Protein AF-A0A959Z8T7-F1 (afdb_monomer)

pLDDT: mean 82.09, std 16.53, range [42.41, 97.75]

Structure (mmCIF, N/CA/C/O backbone):
data_AF-A0A959Z8T7-F1
#
_entry.id   AF-A0A959Z8T7-F1
#
loop_
_atom_site.group_PDB
_atom_site.id
_atom_site.type_symbol
_atom_site.label_atom_id
_atom_site.label_alt_id
_atom_site.label_comp_id
_atom_site.label_asym_id
_atom_site.label_entity_id
_atom_site.label_seq_id
_atom_site.pdbx_PDB_ins_code
_atom_site.Cartn_x
_atom_site.Cartn_y
_atom_site.Cartn_z
_atom_site.occupancy
_atom_site.B_iso_or_equiv
_atom_site.auth_seq_id
_atom_site.auth_comp_id
_atom_site.auth_asym_id
_atom_site.auth_atom_id
_atom_site.pdbx_PDB_model_num
ATOM 1 N N . MET A 1 1 ? 36.326 -12.169 -10.465 1.00 54.19 1 MET A N 1
ATOM 2 C CA . MET A 1 1 ? 35.078 -12.382 -9.700 1.00 54.19 1 MET A CA 1
ATOM 3 C C . MET A 1 1 ? 33.984 -12.757 -10.684 1.00 54.19 1 MET A C 1
ATOM 5 O O . MET A 1 1 ? 33.810 -12.028 -11.651 1.00 54.19 1 MET A O 1
ATOM 9 N N . SER A 1 2 ? 33.310 -13.893 -10.492 1.00 56.50 2 SER A N 1
ATOM 10 C CA . SER A 1 2 ? 32.165 -14.286 -11.328 1.00 56.50 2 SER A CA 1
ATOM 11 C C . SER A 1 2 ? 31.023 -13.287 -11.096 1.00 56.50 2 SER A C 1
ATOM 13 O O . SER A 1 2 ? 30.539 -13.164 -9.969 1.00 56.50 2 SER A O 1
ATOM 15 N N . ARG A 1 3 ? 30.651 -12.504 -12.119 1.00 62.94 3 ARG A N 1
ATOM 16 C CA . ARG A 1 3 ? 29.470 -11.632 -12.062 1.00 62.94 3 ARG A CA 1
ATOM 17 C C . ARG A 1 3 ? 28.246 -12.533 -12.185 1.00 62.94 3 ARG A C 1
ATOM 19 O 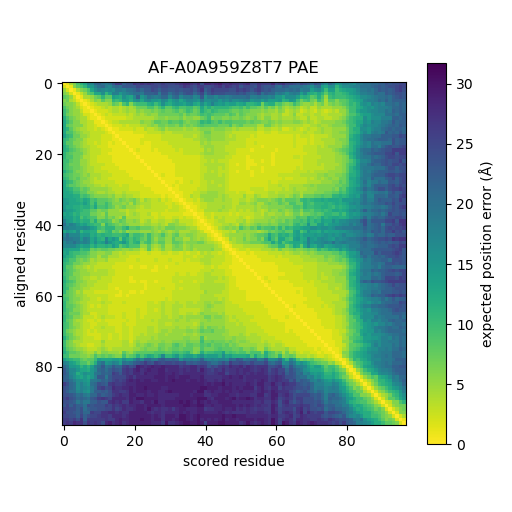O . ARG A 1 3 ? 28.040 -13.142 -13.227 1.00 62.94 3 ARG A O 1
ATOM 26 N N . LYS A 1 4 ? 27.474 -12.663 -11.104 1.00 67.00 4 LYS A N 1
ATOM 27 C CA . LYS A 1 4 ? 26.176 -13.343 -11.163 1.00 67.00 4 LYS A CA 1
ATOM 28 C C . LYS A 1 4 ? 25.263 -12.527 -12.068 1.00 67.00 4 LYS A C 1
ATOM 30 O O . LYS A 1 4 ? 25.143 -11.324 -11.847 1.00 67.00 4 LYS A O 1
ATOM 35 N N . GLN A 1 5 ? 24.634 -13.183 -13.038 1.00 68.12 5 GLN A N 1
ATOM 36 C CA . GLN A 1 5 ? 23.649 -12.527 -13.886 1.00 68.12 5 GLN A CA 1
ATOM 37 C C . GLN A 1 5 ? 22.479 -12.022 -13.029 1.00 68.12 5 GLN A C 1
ATOM 39 O O . GLN A 1 5 ? 22.056 -12.725 -12.092 1.00 68.12 5 GLN A O 1
ATOM 44 N N . PRO A 1 6 ? 21.975 -10.803 -13.288 1.00 73.12 6 PRO A N 1
ATOM 45 C CA . PRO A 1 6 ? 20.814 -10.291 -12.584 1.00 73.12 6 PRO A CA 1
ATOM 46 C C . PRO A 1 6 ? 19.622 -11.212 -12.867 1.00 73.12 6 PRO A C 1
ATOM 48 O O . PRO A 1 6 ? 19.419 -11.683 -13.982 1.00 73.12 6 PRO A O 1
ATOM 51 N N . LYS A 1 7 ? 18.835 -11.528 -11.834 1.00 82.94 7 LYS A N 1
ATOM 52 C CA . LYS A 1 7 ? 17.591 -12.295 -11.998 1.00 82.94 7 LYS A CA 1
ATOM 53 C C . LYS A 1 7 ? 16.450 -11.330 -12.275 1.00 82.94 7 LYS A C 1
ATOM 55 O O . LYS A 1 7 ? 16.396 -10.273 -11.649 1.00 82.94 7 LYS A O 1
ATOM 60 N N . ARG A 1 8 ? 15.496 -11.742 -13.118 1.00 84.69 8 ARG A N 1
ATOM 61 C CA . ARG A 1 8 ? 14.309 -10.933 -13.419 1.00 84.69 8 ARG A CA 1
ATOM 62 C C . ARG A 1 8 ? 13.613 -10.504 -12.121 1.00 84.69 8 ARG A C 1
ATOM 64 O O . ARG A 1 8 ? 13.293 -11.369 -11.292 1.00 84.69 8 ARG A O 1
ATOM 71 N N . PRO A 1 9 ? 13.366 -9.199 -11.923 1.00 86.88 9 PRO A N 1
ATOM 72 C CA . PRO A 1 9 ? 12.653 -8.733 -10.748 1.00 86.88 9 PRO A CA 1
ATOM 73 C C . PRO A 1 9 ? 11.221 -9.272 -10.785 1.00 86.88 9 PRO A C 1
ATOM 75 O O . PRO A 1 9 ? 10.539 -9.210 -11.805 1.00 86.88 9 PRO A O 1
ATOM 78 N N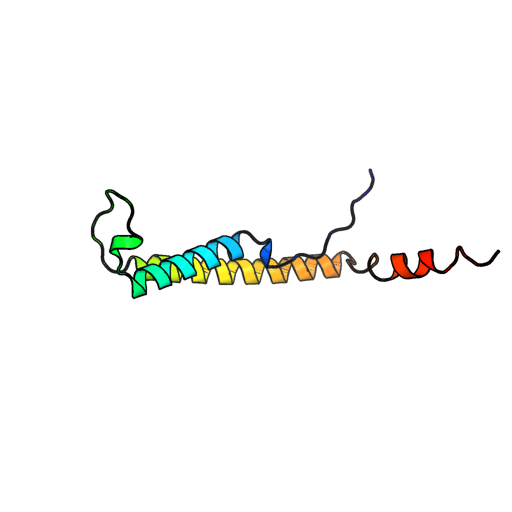 . VAL A 1 10 ? 10.756 -9.808 -9.658 1.00 89.75 10 VAL A N 1
ATOM 79 C CA . VAL A 1 10 ? 9.387 -10.311 -9.485 1.00 89.75 10 VAL A CA 1
ATOM 80 C C . VAL A 1 10 ? 8.670 -9.466 -8.442 1.00 89.75 10 VAL A C 1
ATOM 82 O O . VAL A 1 10 ? 9.186 -9.236 -7.348 1.00 89.75 10 VAL A O 1
ATOM 85 N N . TRP A 1 11 ? 7.472 -9.001 -8.783 1.00 83.69 11 TRP A N 1
ATOM 86 C CA . TRP A 1 11 ? 6.702 -8.062 -7.968 1.00 83.69 11 TRP A CA 1
ATOM 87 C C . TRP A 1 11 ? 6.392 -8.583 -6.555 1.00 83.69 11 TRP A C 1
ATOM 89 O O . TRP A 1 11 ? 6.495 -7.826 -5.595 1.00 83.69 11 TRP A O 1
ATOM 99 N N . TRP A 1 12 ? 6.124 -9.884 -6.388 1.00 85.69 12 TRP A N 1
ATOM 100 C CA . TRP A 1 12 ? 5.818 -10.477 -5.078 1.00 85.69 12 TRP A CA 1
ATOM 101 C C . TRP A 1 12 ? 7.001 -10.483 -4.092 1.00 85.69 12 TRP A C 1
ATOM 103 O O . TRP A 1 12 ? 6.801 -10.731 -2.908 1.00 85.69 12 TRP A O 1
ATOM 113 N N . LYS A 1 13 ? 8.243 -10.253 -4.555 1.00 88.31 13 LYS A N 1
ATOM 114 C CA . LYS A 1 13 ? 9.425 -10.118 -3.678 1.00 88.31 13 LYS A CA 1
ATOM 115 C C . LYS A 1 13 ? 9.667 -8.676 -3.239 1.00 88.31 13 LYS A C 1
ATOM 117 O O . LYS A 1 13 ? 10.575 -8.429 -2.452 1.00 88.31 13 LYS A O 1
ATOM 122 N N . ASN A 1 14 ? 8.896 -7.725 -3.754 1.00 90.75 14 ASN A N 1
ATOM 123 C CA . ASN A 1 14 ? 9.013 -6.337 -3.358 1.00 90.75 14 ASN A CA 1
ATOM 124 C C . ASN A 1 14 ? 8.354 -6.142 -1.984 1.00 90.75 14 ASN A C 1
ATOM 126 O O . ASN A 1 14 ? 7.148 -6.323 -1.811 1.00 90.75 14 ASN A O 1
ATOM 130 N N . THR A 1 15 ? 9.161 -5.735 -1.011 1.00 91.81 15 THR A N 1
ATOM 131 C CA . THR A 1 15 ? 8.746 -5.488 0.370 1.00 91.81 15 THR A CA 1
ATOM 132 C C . THR A 1 15 ? 7.611 -4.462 0.479 1.00 91.81 15 THR A C 1
ATOM 134 O O . THR A 1 15 ? 6.715 -4.635 1.304 1.00 91.81 15 THR A O 1
ATOM 137 N N . PHE A 1 16 ? 7.582 -3.443 -0.390 1.00 92.44 16 PHE A N 1
ATOM 138 C CA . PHE A 1 16 ? 6.487 -2.469 -0.441 1.00 92.44 16 PHE A CA 1
ATOM 139 C C . PHE A 1 16 ? 5.161 -3.121 -0.847 1.00 92.44 16 PHE A C 1
ATOM 141 O O . PHE A 1 16 ? 4.128 -2.822 -0.254 1.00 92.44 16 PHE A O 1
ATOM 148 N N . PHE A 1 17 ? 5.183 -4.058 -1.802 1.00 93.31 17 PHE A N 1
ATOM 149 C CA . PHE A 1 17 ? 3.988 -4.812 -2.189 1.00 93.31 17 PHE A CA 1
ATOM 150 C C . PHE A 1 17 ? 3.500 -5.726 -1.066 1.00 93.31 17 PHE A C 1
ATOM 152 O O . PHE A 1 17 ? 2.301 -5.780 -0.808 1.00 93.31 17 PHE A O 1
ATOM 159 N N . LEU A 1 18 ? 4.417 -6.406 -0.374 1.00 93.00 18 LEU A N 1
ATOM 160 C CA . LEU A 1 18 ? 4.082 -7.301 0.736 1.00 93.00 18 LEU A CA 1
ATOM 161 C C . LEU A 1 18 ? 3.434 -6.543 1.900 1.00 93.00 18 LEU A C 1
ATO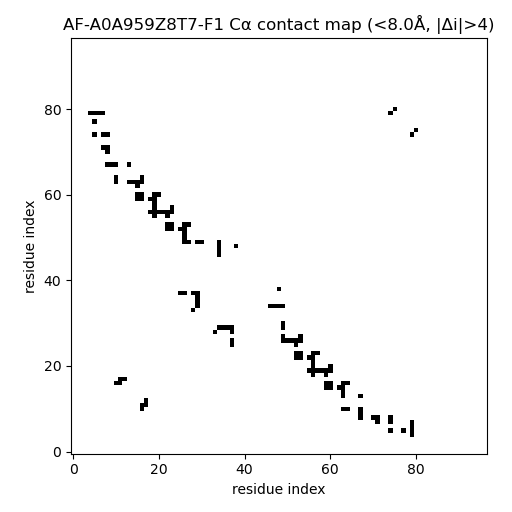M 163 O O . LEU A 1 18 ? 2.345 -6.910 2.343 1.00 93.00 18 LEU A O 1
ATOM 167 N N . PHE A 1 19 ? 4.061 -5.460 2.365 1.00 95.12 19 PHE A N 1
ATOM 168 C CA . PHE A 1 19 ? 3.496 -4.649 3.444 1.00 95.12 19 PHE A CA 1
ATOM 169 C C . PHE A 1 19 ? 2.231 -3.912 3.008 1.00 95.12 19 PHE A C 1
ATOM 171 O O . PHE A 1 19 ? 1.267 -3.869 3.766 1.00 95.12 19 PHE A O 1
ATOM 178 N N . GLY A 1 20 ? 2.191 -3.396 1.777 1.00 95.62 20 GLY A N 1
ATOM 179 C CA . GLY A 1 20 ? 0.994 -2.770 1.223 1.00 95.62 20 GLY A CA 1
ATOM 180 C C . GLY A 1 20 ? -0.197 -3.727 1.193 1.00 95.62 20 GLY A C 1
ATOM 181 O O . GLY A 1 20 ? -1.270 -3.390 1.688 1.00 95.62 20 GLY A O 1
ATOM 182 N N . ALA A 1 21 ? 0.001 -4.951 0.698 1.00 94.75 21 ALA A N 1
ATOM 183 C CA . ALA A 1 21 ? -1.033 -5.980 0.677 1.00 94.75 21 ALA A CA 1
ATOM 184 C C . ALA A 1 21 ? -1.490 -6.368 2.092 1.00 94.75 21 ALA A C 1
ATOM 186 O O . ALA A 1 21 ? -2.691 -6.452 2.340 1.00 94.75 21 ALA A O 1
ATOM 187 N N . ALA A 1 22 ? -0.557 -6.543 3.035 1.00 96.19 22 ALA A N 1
ATOM 188 C CA . ALA A 1 22 ? -0.891 -6.845 4.426 1.00 96.19 22 ALA A CA 1
ATOM 189 C C . ALA A 1 22 ? -1.747 -5.739 5.068 1.00 96.19 22 ALA A C 1
ATOM 191 O O . ALA A 1 22 ? -2.770 -6.034 5.682 1.00 96.19 22 ALA A O 1
ATOM 192 N N . LEU A 1 23 ? -1.382 -4.468 4.872 1.00 96.38 23 LEU A N 1
ATOM 193 C CA . LEU A 1 23 ? -2.146 -3.325 5.381 1.00 96.38 23 LEU A CA 1
ATOM 194 C C . LEU A 1 23 ? -3.552 -3.255 4.780 1.00 96.38 23 LEU A C 1
ATOM 196 O O . LEU A 1 23 ? -4.509 -2.992 5.505 1.00 96.38 23 LEU A O 1
ATOM 200 N N . VAL A 1 24 ? -3.698 -3.537 3.483 1.00 96.56 24 VAL A N 1
ATOM 201 C CA . VAL A 1 24 ? -5.010 -3.589 2.824 1.00 96.56 24 VAL A CA 1
ATOM 202 C C . VAL A 1 24 ? -5.873 -4.711 3.404 1.00 96.56 24 VAL A C 1
ATOM 204 O O . VAL A 1 24 ? -7.036 -4.476 3.728 1.00 96.56 24 VAL A O 1
ATOM 207 N N . VAL A 1 25 ? -5.309 -5.906 3.601 1.00 96.44 25 VAL A N 1
ATOM 208 C CA . VAL A 1 25 ? -6.021 -7.040 4.214 1.00 96.44 25 VAL A CA 1
ATOM 209 C C . VAL A 1 25 ? -6.466 -6.707 5.639 1.00 96.44 25 VAL A C 1
ATOM 211 O O . VAL A 1 25 ? -7.629 -6.923 5.975 1.00 96.44 25 VAL A O 1
ATOM 214 N N . ILE A 1 26 ? -5.585 -6.129 6.461 1.00 95.56 26 ILE A N 1
ATOM 215 C CA . ILE A 1 26 ? -5.914 -5.699 7.829 1.00 95.56 26 ILE A CA 1
ATOM 216 C C . ILE A 1 26 ? -6.985 -4.603 7.808 1.00 95.56 26 ILE A C 1
ATOM 218 O O . ILE A 1 26 ? -7.939 -4.661 8.581 1.00 95.56 26 ILE A O 1
ATOM 222 N N . GLY A 1 27 ? -6.877 -3.633 6.898 1.00 95.00 27 GLY A N 1
ATOM 223 C CA . GLY A 1 27 ? -7.864 -2.570 6.729 1.00 95.00 27 GLY A CA 1
ATOM 224 C C . GLY A 1 27 ? -9.252 -3.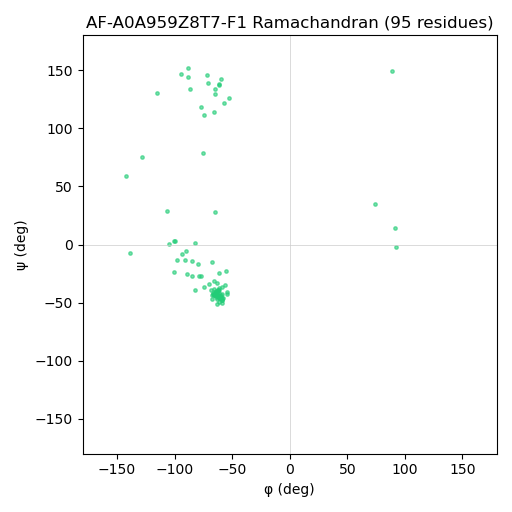125 6.411 1.00 95.00 27 GLY A C 1
ATOM 225 O O . GLY A 1 27 ? -10.214 -2.808 7.109 1.00 95.00 27 GLY A O 1
ATOM 226 N N . PHE A 1 28 ? -9.366 -4.020 5.426 1.00 96.50 28 PHE A N 1
ATOM 227 C CA . PHE A 1 28 ? -10.638 -4.679 5.121 1.00 96.50 28 PHE A CA 1
ATOM 22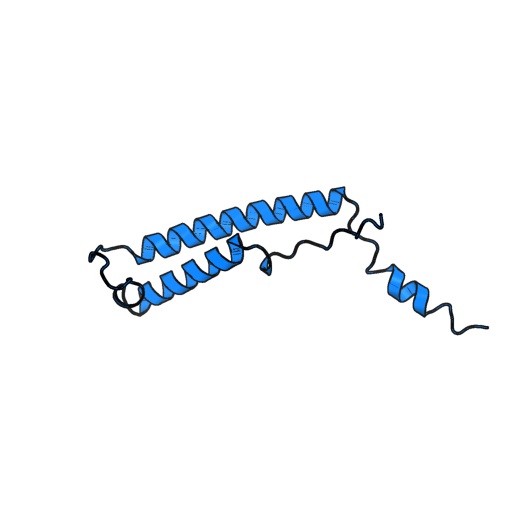8 C C . PHE A 1 28 ? -11.139 -5.535 6.285 1.00 96.50 28 PHE A C 1
ATOM 230 O O . PHE A 1 28 ? -12.319 -5.472 6.624 1.00 96.50 28 PHE A O 1
ATOM 237 N N . TRP A 1 29 ? -10.261 -6.276 6.962 1.00 95.56 29 TRP A N 1
ATOM 238 C CA . TRP A 1 29 ? -10.636 -7.039 8.152 1.00 95.56 29 TRP A CA 1
ATOM 239 C C . TRP A 1 29 ? -11.228 -6.140 9.246 1.00 95.56 29 TRP A C 1
ATOM 241 O O . TRP A 1 29 ? -12.272 -6.462 9.818 1.00 95.56 29 TRP A O 1
ATOM 251 N N . GLY A 1 30 ? -10.593 -4.998 9.521 1.00 92.69 30 GLY A N 1
ATOM 252 C CA . GLY A 1 30 ? -11.076 -3.993 10.466 1.00 92.69 30 GLY A CA 1
ATOM 253 C C . GLY A 1 30 ? -12.376 -3.324 10.021 1.00 92.69 30 GLY A C 1
ATOM 254 O O . GLY A 1 30 ? -13.207 -3.002 10.869 1.00 92.69 30 GLY A O 1
ATOM 255 N N . LEU A 1 31 ? -12.597 -3.173 8.711 1.00 93.69 31 LEU A N 1
ATOM 256 C CA . LEU A 1 31 ? -13.851 -2.659 8.157 1.00 93.69 31 LEU A CA 1
ATOM 257 C C . LEU A 1 31 ? -15.024 -3.612 8.438 1.00 93.69 31 LEU A C 1
ATOM 259 O O . LEU A 1 31 ? -16.088 -3.155 8.849 1.00 93.69 31 LEU A O 1
ATOM 263 N N . PHE A 1 32 ? -14.829 -4.925 8.264 1.00 94.50 32 PHE A N 1
ATOM 264 C CA . PHE A 1 32 ? -15.886 -5.927 8.465 1.00 94.50 32 PHE A CA 1
ATOM 265 C C . PHE A 1 32 ? -16.075 -6.342 9.932 1.00 94.50 32 PHE A C 1
ATOM 267 O O . PHE A 1 32 ? -17.203 -6.520 10.383 1.00 94.50 32 PHE A O 1
ATOM 274 N N . SER A 1 33 ? -14.988 -6.486 10.693 1.00 92.88 33 SER A N 1
ATOM 275 C CA . SER A 1 33 ? -15.019 -6.975 12.086 1.00 92.88 33 SER A CA 1
ATOM 276 C C . SER A 1 33 ? -15.085 -5.848 13.128 1.00 92.88 33 SER A C 1
ATOM 278 O O . SER A 1 33 ? -15.274 -6.091 14.326 1.00 92.88 33 SER A O 1
ATOM 280 N N . GLY A 1 34 ? -14.931 -4.604 12.672 1.00 88.75 34 GLY A N 1
ATOM 281 C CA . GLY A 1 34 ? -14.852 -3.401 13.487 1.00 88.75 34 GLY A CA 1
ATOM 282 C C . GLY A 1 34 ? -13.425 -3.054 13.921 1.00 88.75 34 GLY A C 1
ATOM 283 O O . GLY A 1 34 ? -12.591 -3.918 14.195 1.00 88.75 34 GLY A O 1
ATOM 284 N N . GLU A 1 35 ? -13.177 -1.752 14.084 1.00 87.00 35 GLU A N 1
ATOM 285 C CA . GLU A 1 35 ? -11.865 -1.172 14.424 1.00 87.00 35 GLU A CA 1
ATOM 286 C C . GLU A 1 35 ? -11.222 -1.739 15.696 1.00 87.00 35 GLU A C 1
ATOM 288 O O . GLU A 1 35 ? -10.008 -1.694 15.852 1.00 87.00 35 GLU A O 1
ATOM 293 N N . LYS A 1 36 ? -12.018 -2.301 16.612 1.00 87.69 36 LYS A N 1
ATOM 294 C CA . LYS A 1 36 ? -11.528 -2.909 17.858 1.00 87.69 36 LYS A CA 1
ATOM 295 C C . LYS A 1 36 ? -10.586 -4.100 17.638 1.00 87.69 36 LYS A C 1
ATOM 297 O O . LYS A 1 36 ? -9.829 -4.407 18.547 1.00 87.69 36 LYS A O 1
ATOM 302 N N . VAL A 1 37 ? -10.672 -4.776 16.489 1.00 89.0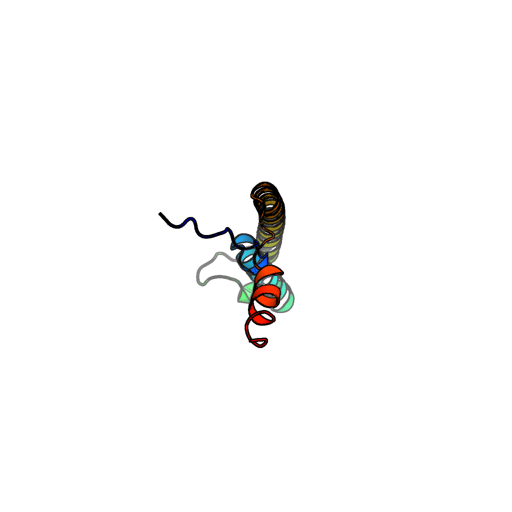6 37 VAL A N 1
ATOM 303 C CA . VAL A 1 37 ? -9.896 -5.997 16.199 1.00 89.06 37 VAL A CA 1
ATOM 304 C C . VAL A 1 37 ? -8.502 -5.677 15.662 1.00 89.06 37 VAL A C 1
ATOM 306 O O . VAL A 1 37 ? -7.578 -6.455 15.857 1.00 89.06 37 VAL A O 1
ATOM 309 N N . ILE A 1 38 ? -8.349 -4.522 15.016 1.00 89.38 38 ILE A N 1
ATOM 310 C CA . ILE A 1 38 ? -7.081 -4.051 14.436 1.00 89.38 38 ILE A CA 1
ATOM 311 C C . ILE A 1 38 ? -6.369 -3.025 15.328 1.00 89.38 38 ILE A C 1
ATOM 313 O O . ILE 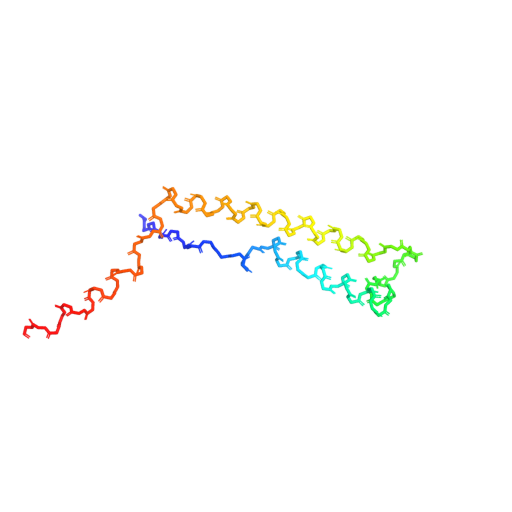A 1 38 ? -5.369 -2.439 14.928 1.00 89.38 38 ILE A O 1
ATOM 317 N N . ARG A 1 39 ? -6.937 -2.745 16.504 1.00 88.69 39 ARG A N 1
ATOM 318 C CA . ARG A 1 39 ? -6.415 -1.769 17.456 1.00 88.69 39 ARG A CA 1
ATOM 319 C C . ARG A 1 39 ? -5.392 -2.435 18.364 1.00 88.69 39 ARG A C 1
ATOM 321 O O . ARG A 1 39 ? -5.688 -3.471 18.959 1.00 88.69 39 ARG A O 1
ATOM 328 N N . ASP A 1 40 ? -4.257 -1.774 18.555 1.00 86.31 40 ASP A N 1
ATOM 329 C CA . ASP A 1 40 ? -3.232 -2.253 19.474 1.00 86.31 40 ASP A CA 1
ATOM 330 C C . ASP A 1 40 ? -3.658 -2.088 20.948 1.00 86.31 40 ASP A C 1
ATOM 332 O O . ASP A 1 40 ? -4.342 -1.115 21.307 1.00 86.31 40 ASP A O 1
ATOM 336 N N . PRO A 1 41 ? -3.258 -3.012 21.845 1.00 85.75 41 PRO A N 1
ATOM 337 C CA . PRO A 1 41 ? -3.524 -2.886 23.273 1.00 85.75 41 PRO A CA 1
ATOM 338 C C . PRO A 1 41 ? -2.953 -1.570 23.822 1.00 85.75 41 PRO A C 1
ATOM 340 O O . PRO A 1 41 ? -1.756 -1.318 23.735 1.00 85.75 41 PRO A O 1
ATOM 343 N N . GLY A 1 42 ? -3.812 -0.728 24.401 1.00 85.44 42 GLY A N 1
ATOM 344 C CA . GLY A 1 42 ? -3.414 0.570 24.964 1.00 85.44 42 GLY A CA 1
ATOM 345 C C . GLY A 1 42 ? -3.527 1.769 24.013 1.00 85.44 42 GLY A C 1
ATOM 346 O O . GLY A 1 42 ? -3.319 2.895 24.455 1.00 85.44 42 GLY A O 1
ATOM 347 N N . GLN A 1 43 ? -3.917 1.578 22.747 1.00 85.62 43 GLN A N 1
ATOM 348 C CA . GLN A 1 43 ? -4.168 2.692 21.827 1.00 85.62 43 GLN A CA 1
ATOM 349 C C . GLN A 1 43 ? -5.456 3.459 22.192 1.00 85.62 43 GLN A C 1
ATOM 351 O O . GLN A 1 43 ? -6.492 2.861 22.516 1.00 85.62 43 GLN A O 1
ATOM 356 N N . ILE A 1 44 ? -5.413 4.794 22.099 1.00 85.31 44 ILE A N 1
ATOM 357 C CA . ILE A 1 44 ? -6.583 5.667 22.290 1.00 85.31 44 ILE A CA 1
ATOM 358 C C . ILE A 1 44 ? -7.662 5.302 21.261 1.00 85.31 44 ILE A C 1
ATOM 360 O O . ILE A 1 44 ? -7.377 4.946 20.116 1.00 85.31 44 ILE A O 1
ATOM 364 N N . ARG A 1 45 ? -8.935 5.353 21.676 1.00 85.12 45 ARG A N 1
ATOM 365 C CA . ARG A 1 45 ? -10.073 5.032 20.806 1.00 85.12 45 ARG A CA 1
ATOM 366 C C . ARG A 1 45 ? -10.344 6.166 19.822 1.00 85.12 45 ARG A C 1
ATOM 368 O O . ARG A 1 45 ? -11.272 6.947 20.007 1.00 85.12 45 ARG A O 1
ATOM 375 N N . GLU A 1 46 ? -9.547 6.217 18.771 1.00 82.44 46 GLU A N 1
ATOM 376 C CA . GLU A 1 46 ? -9.786 7.079 17.620 1.00 82.44 46 GLU A CA 1
ATOM 377 C C . GLU A 1 46 ? -10.667 6.363 16.593 1.00 82.44 46 GLU A C 1
ATOM 379 O O . GLU A 1 46 ? -10.694 5.130 16.538 1.00 82.44 46 GLU A O 1
ATOM 384 N N . LYS A 1 47 ? -11.423 7.153 15.824 1.00 84.38 47 LYS A N 1
ATOM 385 C CA . LYS A 1 47 ? -12.227 6.684 14.689 1.00 84.38 47 LYS A CA 1
ATOM 386 C C . LYS A 1 47 ? -11.413 6.844 13.410 1.00 84.38 47 LYS A C 1
ATOM 388 O O . LYS A 1 47 ? -10.685 7.823 13.277 1.00 84.38 47 LYS A O 1
ATOM 393 N N . GLY A 1 48 ? -11.592 5.943 12.450 1.00 88.69 48 GLY A N 1
ATOM 394 C CA . GLY A 1 48 ? -10.925 6.026 11.151 1.00 88.69 48 GLY A CA 1
ATOM 395 C C . GLY A 1 48 ? -9.594 5.282 11.094 1.00 88.69 48 GLY A C 1
ATOM 396 O O . GLY A 1 48 ? -8.848 5.458 10.134 1.00 88.69 48 GLY A O 1
ATOM 397 N N . LEU A 1 49 ? -9.306 4.409 12.067 1.00 90.69 49 LEU A N 1
ATOM 398 C CA . LEU A 1 49 ? -8.107 3.567 12.051 1.00 90.69 49 LEU A CA 1
ATOM 399 C C . LEU A 1 49 ? -8.030 2.754 10.749 1.00 90.69 49 LEU A C 1
ATOM 401 O O . LEU A 1 49 ? -6.983 2.707 10.110 1.00 90.69 49 LEU A O 1
ATOM 405 N N . VAL A 1 50 ? -9.168 2.218 10.291 1.00 92.88 50 VAL A N 1
ATOM 406 C CA . VAL A 1 50 ? -9.277 1.512 9.003 1.00 92.88 50 VAL A CA 1
ATOM 407 C C . VAL A 1 50 ? -8.783 2.364 7.833 1.00 92.88 50 VAL A C 1
ATOM 409 O O . VAL A 1 50 ? -8.065 1.848 6.978 1.00 92.88 50 VAL A O 1
ATOM 412 N N . LEU A 1 51 ? -9.130 3.658 7.788 1.00 93.75 51 LEU A N 1
ATOM 413 C CA . LEU A 1 51 ? -8.688 4.535 6.702 1.00 93.75 51 LEU A CA 1
ATOM 414 C C . LEU A 1 51 ? -7.169 4.661 6.674 1.00 93.75 51 LEU A C 1
ATOM 416 O O . LEU A 1 51 ? -6.602 4.645 5.590 1.00 93.75 51 LEU A O 1
ATOM 420 N N . PHE A 1 52 ? -6.506 4.748 7.826 1.00 93.81 52 PHE A N 1
ATOM 421 C CA . PHE A 1 52 ? -5.046 4.827 7.868 1.00 93.81 52 PHE A CA 1
ATOM 422 C C . PHE A 1 52 ? -4.384 3.550 7.348 1.00 93.81 52 PHE A C 1
ATOM 424 O O . PHE A 1 52 ? -3.431 3.638 6.575 1.00 93.81 52 PHE A O 1
ATOM 431 N N . TYR A 1 53 ? -4.921 2.375 7.690 1.00 93.31 53 TYR A N 1
ATOM 432 C CA . TYR A 1 53 ? -4.446 1.101 7.141 1.00 93.31 53 TYR A CA 1
ATOM 433 C C . TYR A 1 53 ? -4.651 1.021 5.623 1.00 93.31 53 TYR A C 1
ATOM 435 O O . TYR A 1 53 ? -3.719 0.688 4.892 1.00 93.31 53 TYR A O 1
ATOM 443 N N . LEU A 1 54 ? -5.839 1.381 5.128 1.00 95.69 54 LEU A N 1
ATOM 444 C CA . LEU A 1 54 ? -6.137 1.355 3.694 1.00 95.69 54 LEU A CA 1
ATOM 445 C C . LEU A 1 54 ? -5.318 2.389 2.910 1.00 95.69 54 LEU A C 1
ATOM 447 O O . LEU A 1 54 ? -4.786 2.068 1.849 1.00 95.69 54 LEU A O 1
ATOM 451 N N . LEU A 1 55 ? -5.176 3.607 3.434 1.00 96.75 55 LEU A N 1
ATOM 452 C CA . LEU A 1 55 ? -4.410 4.680 2.804 1.00 96.75 55 LEU A CA 1
ATOM 453 C C . LEU A 1 55 ? -2.914 4.356 2.793 1.00 96.75 55 LEU A C 1
ATOM 455 O O . LEU A 1 55 ? -2.274 4.460 1.750 1.00 96.75 55 LEU A O 1
ATOM 459 N N . GLY A 1 56 ? -2.365 3.910 3.926 1.00 96.19 56 GLY A N 1
ATOM 460 C CA . GLY A 1 56 ? -0.975 3.465 4.016 1.00 96.19 56 GLY A CA 1
ATOM 461 C C . GLY A 1 56 ? -0.695 2.292 3.076 1.00 96.19 56 GLY A C 1
ATOM 462 O O . GLY A 1 56 ? 0.295 2.307 2.345 1.00 96.19 56 GLY A O 1
ATOM 463 N N . GLY A 1 57 ? -1.610 1.320 3.021 1.00 96.81 57 GLY A N 1
ATOM 464 C CA . GLY A 1 57 ? -1.550 0.205 2.081 1.00 96.81 57 GLY A CA 1
ATOM 465 C C . GLY A 1 57 ? -1.549 0.663 0.622 1.00 96.81 57 GLY A C 1
ATOM 466 O O . GLY A 1 57 ? -0.682 0.254 -0.146 1.00 96.81 57 GLY A O 1
ATOM 467 N N . ALA A 1 58 ? -2.455 1.569 0.248 1.00 97.25 58 ALA A N 1
ATOM 468 C CA . ALA A 1 58 ? -2.530 2.119 -1.103 1.00 97.25 58 ALA A CA 1
ATOM 469 C C . ALA A 1 58 ? -1.239 2.849 -1.508 1.00 97.25 58 ALA A C 1
ATOM 471 O O . ALA A 1 58 ? -0.710 2.597 -2.590 1.00 97.25 58 ALA A O 1
ATOM 472 N N . VAL A 1 59 ? -0.685 3.695 -0.631 1.00 97.75 59 VAL A N 1
ATOM 473 C CA . VAL A 1 59 ? 0.589 4.390 -0.886 1.00 97.75 59 VAL A CA 1
ATOM 474 C C . VAL A 1 59 ? 1.730 3.389 -1.082 1.00 97.75 59 VAL A C 1
ATOM 476 O O . VAL A 1 59 ? 2.513 3.528 -2.023 1.00 97.75 59 VAL A O 1
ATOM 479 N N . MET A 1 60 ? 1.810 2.352 -0.244 1.00 96.50 60 MET A N 1
ATOM 480 C CA . MET A 1 60 ? 2.834 1.309 -0.358 1.00 96.50 60 MET A CA 1
ATOM 481 C C . MET A 1 60 ? 2.713 0.513 -1.659 1.00 96.50 60 MET A C 1
ATOM 483 O O . MET A 1 60 ? 3.722 0.261 -2.312 1.00 96.50 60 MET A O 1
ATOM 487 N N . LEU A 1 61 ? 1.495 0.160 -2.077 1.00 96.00 61 LEU A N 1
ATOM 488 C CA . LEU A 1 61 ? 1.259 -0.546 -3.339 1.00 96.00 61 LEU A CA 1
ATOM 489 C C . LEU A 1 61 ? 1.656 0.303 -4.551 1.00 96.00 61 LEU A C 1
ATOM 491 O O . LEU A 1 61 ? 2.324 -0.199 -5.454 1.00 96.00 61 LEU A O 1
ATOM 495 N N . VAL A 1 62 ? 1.306 1.593 -4.557 1.00 96.19 62 VAL A N 1
ATOM 496 C CA . VAL A 1 62 ? 1.709 2.523 -5.623 1.00 96.19 62 VAL A CA 1
ATOM 497 C C . VAL A 1 62 ? 3.230 2.665 -5.667 1.00 96.19 62 VAL A C 1
ATOM 499 O O . VAL A 1 62 ? 3.827 2.568 -6.739 1.00 96.19 62 VAL A O 1
ATOM 502 N N . ASN A 1 63 ? 3.882 2.829 -4.515 1.00 95.12 63 ASN A N 1
ATOM 503 C CA . ASN A 1 63 ? 5.339 2.924 -4.452 1.00 95.12 63 ASN A CA 1
ATOM 504 C C . ASN A 1 63 ? 6.025 1.621 -4.909 1.00 95.12 63 ASN A C 1
ATOM 506 O O . ASN A 1 63 ? 6.980 1.637 -5.691 1.00 95.12 63 ASN A O 1
ATOM 510 N N . GLY A 1 64 ? 5.487 0.473 -4.490 1.00 93.56 64 GLY A N 1
ATOM 511 C CA . GLY A 1 64 ? 5.938 -0.840 -4.935 1.00 93.56 64 GLY A CA 1
ATOM 512 C C . GLY A 1 64 ? 5.828 -1.003 -6.448 1.00 93.56 64 GLY A C 1
ATOM 513 O O . GLY A 1 64 ? 6.770 -1.489 -7.078 1.00 93.56 64 GLY A O 1
ATOM 514 N N . TRP A 1 65 ? 4.721 -0.545 -7.041 1.00 93.94 65 TRP A N 1
ATOM 515 C CA . TRP A 1 65 ? 4.501 -0.573 -8.486 1.00 93.94 65 TRP A CA 1
ATOM 516 C C . TRP A 1 65 ? 5.539 0.265 -9.234 1.00 93.94 65 TRP A C 1
ATOM 518 O O . TRP A 1 65 ? 6.189 -0.242 -10.147 1.00 93.94 65 TRP A O 1
ATOM 528 N N . LEU A 1 66 ? 5.762 1.510 -8.806 1.00 95.06 66 LEU A N 1
ATOM 529 C CA . LEU A 1 66 ? 6.763 2.394 -9.413 1.00 95.06 66 LEU A CA 1
ATOM 530 C C . LEU A 1 66 ? 8.171 1.790 -9.338 1.00 95.06 66 LEU A C 1
ATOM 532 O O . LEU A 1 66 ? 8.878 1.736 -10.345 1.00 95.06 66 LEU A O 1
ATOM 536 N N . THR A 1 67 ? 8.542 1.262 -8.171 1.00 92.25 67 THR A N 1
ATOM 537 C CA . THR A 1 67 ? 9.836 0.596 -7.956 1.00 92.25 67 THR A CA 1
ATOM 538 C C . THR A 1 67 ? 9.989 -0.642 -8.845 1.00 92.25 67 THR A C 1
ATOM 540 O O . THR A 1 67 ? 11.064 -0.903 -9.387 1.00 92.25 67 THR A O 1
ATOM 543 N N . HIS A 1 68 ? 8.916 -1.416 -9.030 1.00 91.69 68 HIS A N 1
ATOM 544 C CA . HIS A 1 68 ? 8.941 -2.600 -9.884 1.00 91.69 68 HIS A CA 1
ATOM 545 C C . HIS A 1 68 ? 9.154 -2.241 -11.359 1.00 91.69 68 HIS A C 1
ATOM 547 O O . HIS A 1 68 ? 9.992 -2.856 -12.013 1.00 91.69 68 HIS A O 1
ATOM 553 N N . VAL A 1 69 ? 8.463 -1.211 -11.858 1.00 92.56 69 VAL A N 1
ATOM 554 C CA . VAL A 1 69 ? 8.638 -0.711 -13.231 1.00 92.56 69 VAL A CA 1
ATOM 555 C C . VAL A 1 69 ? 10.066 -0.213 -13.458 1.00 92.56 69 VAL A C 1
ATOM 557 O O . VAL A 1 69 ? 10.656 -0.512 -14.490 1.00 92.56 69 VAL A O 1
ATOM 560 N N . GLN A 1 70 ? 10.650 0.506 -12.494 1.00 91.31 70 GLN A N 1
ATOM 561 C CA . GLN A 1 70 ? 12.055 0.924 -12.567 1.00 91.31 70 GLN A CA 1
ATOM 562 C C . GLN A 1 70 ? 13.003 -0.280 -12.615 1.00 91.31 70 GLN A C 1
ATOM 564 O O . GLN A 1 70 ? 13.891 -0.323 -13.458 1.00 91.31 70 GLN A O 1
ATOM 569 N N . SER A 1 71 ? 12.764 -1.289 -11.772 1.00 90.06 71 SER A N 1
ATOM 570 C CA . SER A 1 71 ? 13.579 -2.510 -11.742 1.00 90.06 71 SER A CA 1
ATOM 571 C C . SER A 1 71 ? 13.529 -3.275 -13.069 1.00 90.06 71 SER A C 1
ATOM 573 O O . SER A 1 71 ? 14.534 -3.843 -13.482 1.00 90.06 71 SER A O 1
ATOM 575 N N . LEU A 1 72 ? 12.367 -3.309 -13.734 1.00 90.38 72 LEU A N 1
ATOM 576 C CA . LEU A 1 72 ? 12.218 -3.943 -15.048 1.00 90.38 72 LEU A CA 1
ATOM 577 C C . LEU A 1 72 ? 13.030 -3.215 -16.122 1.00 90.38 72 LEU A C 1
ATOM 579 O O . LEU A 1 72 ? 13.736 -3.872 -16.874 1.00 90.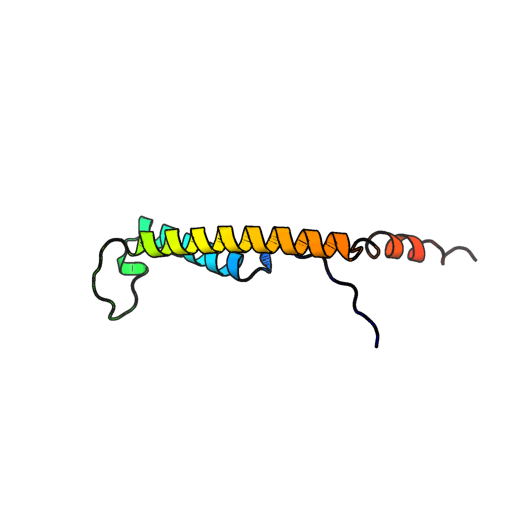38 72 LEU A O 1
ATOM 583 N N . LYS A 1 73 ? 12.998 -1.878 -16.137 1.00 90.00 73 LYS A N 1
ATOM 584 C CA . LYS A 1 73 ? 13.798 -1.080 -17.080 1.00 90.00 73 LYS A CA 1
ATOM 585 C C . LYS A 1 73 ? 15.293 -1.327 -16.910 1.00 90.00 73 LYS A C 1
ATOM 587 O O . LYS A 1 73 ? 15.975 -1.589 -17.888 1.00 90.00 73 LYS A O 1
ATOM 592 N N . THR A 1 74 ? 15.789 -1.325 -15.672 1.00 88.69 74 THR A N 1
ATOM 593 C CA . THR A 1 74 ? 17.201 -1.635 -15.396 1.00 88.69 74 THR A CA 1
ATOM 594 C C . THR A 1 74 ? 17.564 -3.052 -15.841 1.00 88.69 74 THR A C 1
ATOM 596 O O . THR A 1 74 ? 18.628 -3.268 -16.404 1.00 88.69 74 THR A O 1
ATOM 599 N N . PHE A 1 75 ? 16.669 -4.020 -15.643 1.00 87.25 75 PHE A N 1
ATOM 600 C CA . PHE A 1 75 ? 16.886 -5.397 -16.083 1.00 87.25 75 PHE A CA 1
ATOM 601 C C . PHE A 1 75 ? 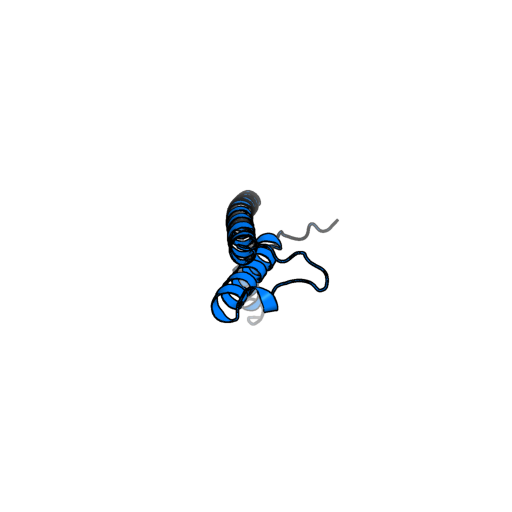16.952 -5.537 -17.615 1.00 87.25 75 PHE A C 1
ATOM 603 O O . PHE A 1 75 ? 17.762 -6.309 -18.126 1.00 87.25 75 PHE A O 1
ATOM 610 N N . GLU A 1 76 ? 16.120 -4.789 -18.341 1.00 87.19 76 GLU A N 1
ATOM 611 C CA . GLU A 1 76 ? 16.150 -4.710 -19.808 1.00 87.19 76 GLU A CA 1
ATOM 612 C C . GLU A 1 76 ? 17.434 -4.024 -20.307 1.00 87.19 76 GLU A C 1
ATOM 614 O O . GLU A 1 76 ? 18.086 -4.531 -21.217 1.00 87.19 76 GLU A O 1
ATOM 619 N N . GLU A 1 77 ? 17.844 -2.919 -19.672 1.00 84.94 77 GLU A N 1
ATOM 620 C CA . GLU A 1 77 ? 19.087 -2.191 -19.978 1.00 84.94 77 GLU A CA 1
ATOM 621 C C . GLU A 1 77 ? 20.348 -3.037 -19.729 1.00 84.94 77 GLU A C 1
ATOM 623 O O . GLU A 1 77 ? 21.335 -2.915 -20.454 1.00 84.94 77 GLU A O 1
ATOM 628 N N . GLU A 1 78 ? 20.317 -3.918 -18.728 1.00 83.62 78 GLU A N 1
ATOM 629 C CA . GLU A 1 78 ? 21.414 -4.832 -18.387 1.00 83.62 78 GLU A CA 1
ATOM 630 C C . GLU A 1 78 ? 21.452 -6.109 -19.254 1.00 83.62 78 GLU A C 1
ATOM 632 O O . GLU A 1 78 ? 22.335 -6.945 -19.060 1.00 83.62 78 GLU A O 1
ATOM 637 N N . GLY A 1 79 ? 20.541 -6.268 -20.225 1.00 70.31 79 GLY A N 1
ATOM 638 C CA . GLY A 1 79 ? 20.528 -7.411 -21.147 1.00 70.31 79 GLY A CA 1
ATOM 639 C C . GLY A 1 79 ? 20.046 -8.720 -20.513 1.00 70.31 79 GLY A C 1
ATOM 640 O O . GLY A 1 79 ? 20.552 -9.790 -20.842 1.00 70.31 79 GLY A O 1
ATOM 641 N N . GLY A 1 80 ? 19.084 -8.652 -19.586 1.00 64.44 80 GLY A N 1
ATOM 642 C CA . GLY A 1 80 ? 18.601 -9.764 -18.756 1.00 64.44 80 GLY A CA 1
ATOM 643 C C . GLY A 1 80 ? 17.889 -10.942 -19.452 1.00 64.44 80 GLY A C 1
ATOM 644 O O . GLY A 1 80 ? 17.073 -11.616 -18.825 1.00 64.44 80 GLY A O 1
ATOM 645 N N . GLU A 1 81 ? 18.175 -11.254 -20.712 1.00 63.06 81 GLU A N 1
ATOM 646 C CA . GLU A 1 81 ? 17.559 -12.373 -21.435 1.00 63.06 81 GLU A CA 1
ATOM 647 C C . GLU A 1 81 ? 18.601 -13.298 -22.083 1.00 63.06 81 GLU A C 1
ATOM 649 O O . GLU A 1 81 ? 18.735 -13.285 -23.296 1.00 63.06 81 GLU A O 1
ATOM 654 N N . GLU A 1 82 ? 19.310 -14.154 -21.326 1.00 54.84 82 GLU A N 1
ATOM 655 C CA . GLU A 1 82 ? 20.128 -15.215 -21.971 1.00 54.84 82 GLU A CA 1
ATOM 656 C C . GLU A 1 82 ? 20.127 -16.622 -21.335 1.00 54.84 82 GLU A C 1
ATOM 658 O O . GLU A 1 82 ? 20.606 -17.565 -21.964 1.00 54.84 82 GLU A O 1
ATOM 663 N N . GLU A 1 83 ? 19.539 -16.869 -20.158 1.00 52.88 83 GLU A N 1
ATOM 664 C CA . GLU A 1 83 ? 19.634 -18.220 -19.551 1.00 52.88 83 GLU A CA 1
ATOM 665 C C . GLU A 1 83 ? 18.421 -19.139 -19.787 1.00 52.88 83 GLU A C 1
ATOM 667 O O . GLU A 1 83 ? 18.519 -20.350 -19.589 1.00 52.88 83 GLU A O 1
ATOM 672 N N . GLY A 1 84 ? 17.287 -18.615 -20.264 1.00 46.94 84 GLY A N 1
ATOM 673 C CA . GLY A 1 84 ? 16.096 -19.435 -20.532 1.00 46.94 84 GLY A CA 1
ATOM 674 C C . GLY A 1 84 ? 16.146 -20.232 -21.841 1.00 46.94 84 GLY A C 1
ATOM 675 O O . GLY A 1 84 ? 15.513 -21.280 -21.936 1.00 46.94 84 GLY A O 1
ATOM 676 N N . ALA A 1 85 ? 16.896 -19.751 -22.839 1.00 46.75 85 ALA A N 1
ATOM 677 C CA . ALA A 1 85 ? 16.942 -20.339 -24.182 1.00 46.75 85 ALA A CA 1
ATOM 678 C C . ALA A 1 85 ? 18.184 -21.217 -24.429 1.00 46.75 85 ALA A C 1
ATOM 680 O O . ALA A 1 85 ? 18.143 -22.123 -25.258 1.00 46.75 85 ALA A O 1
ATOM 681 N N . THR A 1 86 ? 19.275 -20.999 -23.689 1.00 47.81 86 THR A N 1
ATOM 682 C CA . THR A 1 86 ? 20.563 -21.669 -23.955 1.00 47.81 86 THR A CA 1
ATOM 683 C C . THR A 1 86 ? 20.706 -23.010 -23.217 1.00 47.81 86 THR A C 1
ATOM 685 O O . THR A 1 86 ? 21.393 -23.911 -23.695 1.00 47.81 86 THR A O 1
ATOM 688 N N . SER A 1 87 ? 20.003 -23.203 -22.092 1.00 47.12 87 SER A N 1
ATOM 689 C CA . SER A 1 87 ? 20.052 -24.456 -21.311 1.00 47.12 87 SER A CA 1
ATOM 690 C C . SER A 1 87 ? 19.372 -25.635 -22.026 1.00 47.12 87 SER A C 1
ATOM 692 O O . SER A 1 87 ? 19.851 -26.765 -21.976 1.00 47.12 87 SER A O 1
ATOM 694 N N . THR A 1 88 ? 18.301 -25.378 -22.779 1.00 50.62 88 THR A N 1
ATOM 695 C CA . THR A 1 88 ? 17.632 -26.390 -23.612 1.00 50.62 88 THR A CA 1
ATOM 696 C C . THR A 1 88 ? 18.379 -26.686 -24.912 1.00 50.62 88 THR A C 1
ATOM 698 O O . THR A 1 88 ? 18.290 -27.806 -25.404 1.00 50.62 88 THR A O 1
ATOM 701 N N . ALA A 1 89 ? 19.150 -25.737 -25.452 1.00 51.16 89 ALA A N 1
ATOM 702 C CA . ALA A 1 89 ? 19.952 -25.961 -26.656 1.00 51.16 89 ALA A CA 1
ATOM 703 C C . ALA A 1 89 ? 21.197 -26.824 -26.380 1.00 51.16 89 ALA A C 1
ATOM 705 O O . ALA A 1 89 ? 21.543 -27.683 -27.186 1.00 51.16 89 ALA A O 1
ATOM 706 N N . SER A 1 90 ? 21.839 -26.656 -25.218 1.00 48.38 90 SER A N 1
ATOM 707 C CA . SER A 1 90 ? 23.074 -27.386 -24.900 1.00 48.38 90 SER A CA 1
ATOM 708 C C . SER A 1 90 ? 22.850 -28.830 -24.424 1.00 48.38 90 SER A C 1
ATOM 710 O O . SER A 1 90 ? 23.792 -29.616 -24.448 1.00 48.38 90 SER A O 1
ATOM 712 N N . ALA A 1 91 ? 21.629 -29.195 -24.015 1.00 51.81 91 ALA A N 1
ATOM 713 C CA . ALA A 1 91 ? 21.281 -30.560 -23.600 1.00 51.81 91 ALA A CA 1
ATOM 714 C C . ALA A 1 91 ? 20.900 -31.488 -24.771 1.00 51.81 91 ALA A C 1
ATOM 716 O O . ALA A 1 91 ? 20.838 -32.698 -24.594 1.00 51.81 91 ALA A O 1
ATOM 717 N N . VAL A 1 92 ? 20.644 -30.939 -25.963 1.00 54.59 92 VAL A N 1
ATOM 718 C CA . VAL A 1 92 ? 20.240 -31.719 -27.150 1.00 54.59 92 VAL A CA 1
ATOM 719 C C . VAL A 1 92 ? 21.447 -32.152 -27.996 1.00 54.59 92 VAL A C 1
ATOM 721 O O . VAL A 1 92 ? 21.323 -33.033 -28.839 1.00 54.59 92 VAL A O 1
ATOM 724 N N . GLN A 1 93 ? 22.634 -31.581 -27.765 1.00 56.25 93 GLN A N 1
ATOM 725 C CA . GLN A 1 93 ? 23.793 -31.759 -28.649 1.00 56.25 93 GLN A CA 1
ATOM 726 C C . GLN A 1 93 ? 24.835 -32.783 -28.156 1.00 56.25 93 GLN A C 1
ATOM 728 O O . GLN A 1 93 ? 25.848 -32.971 -28.819 1.00 56.25 93 GLN A O 1
ATOM 733 N N . THR A 1 94 ? 24.601 -33.467 -27.030 1.00 54.44 94 THR A N 1
ATOM 734 C CA . THR A 1 94 ? 25.541 -34.464 -26.470 1.00 54.44 94 THR A CA 1
ATOM 735 C C . THR A 1 94 ? 25.139 -35.930 -26.666 1.00 54.44 94 THR A C 1
ATOM 737 O O . THR A 1 94 ? 25.898 -36.799 -26.258 1.00 54.44 94 THR A O 1
ATOM 740 N N . ASP A 1 95 ? 24.009 -36.226 -27.317 1.00 54.09 95 ASP A N 1
ATOM 741 C CA . ASP A 1 95 ? 23.530 -37.606 -27.555 1.00 54.09 95 ASP A CA 1
ATOM 742 C C . ASP A 1 95 ? 23.706 -38.060 -29.022 1.00 54.09 95 ASP A C 1
ATOM 744 O O . ASP A 1 95 ? 22.922 -38.847 -29.554 1.00 54.09 95 ASP A O 1
ATOM 748 N N . SER A 1 96 ? 24.700 -37.533 -29.741 1.00 51.28 96 SER A N 1
ATOM 749 C CA . SER A 1 96 ? 24.952 -37.904 -31.143 1.00 51.28 96 SER A CA 1
ATOM 750 C C . SER A 1 96 ? 26.442 -37.982 -31.474 1.00 51.28 96 SER A C 1
ATOM 752 O O . SER A 1 96 ? 26.898 -37.288 -32.377 1.00 51.28 96 SER A O 1
ATOM 754 N N . GLU A 1 97 ? 27.181 -38.838 -30.766 1.00 42.41 97 GLU A N 1
ATOM 755 C CA . GLU A 1 97 ? 28.436 -39.444 -31.249 1.00 42.41 97 GLU A CA 1
ATOM 756 C C . GLU A 1 97 ? 28.518 -40.921 -30.846 1.00 42.41 97 GLU A C 1
ATOM 758 O O . GLU A 1 97 ? 28.168 -41.244 -29.687 1.00 42.41 97 GLU A O 1
#

Solvent-accessible surface area (backbone atoms only — not comparable to full-atom values): 5818 Å² total; per-residue (Å²): 130,89,78,76,78,77,72,84,81,55,68,87,75,34,64,40,35,51,54,10,51,52,28,36,52,50,14,52,49,16,66,78,74,34,57,77,76,72,53,59,93,89,59,78,92,70,84,62,62,38,54,53,30,37,51,52,9,49,53,28,36,52,50,29,50,55,53,45,56,51,46,48,50,53,38,59,74,69,60,67,77,66,73,85,68,50,61,68,57,64,70,68,71,75,85,80,130

Radius of gyration: 22.27 Å; Cα contacts (8 Å, |Δi|>4): 75; chains: 1; bounding box: 51×46×56 Å

Nearest PDB structures (foldseek):
  7a0g-assembly1_EEE  TM=5.183E-01  e=2.971E+00  Serratia marcescens
  6grj-assembly1_E  TM=5.099E-01  e=3.518E+00  Aeromonas hydrophila
  7qhm-assembly1_J  TM=2.668E-01  e=1.350E+00  Corynebacterium glutamicum ATCC 13032

Sequence (97 aa):
MSRKQPKRPVWWKNTFFLFGAALVVIGFWGLFSGEKVIRDPGQIREKGLVLFYLLGGAVMLVNGWLTHVQSLKTFEEEGGEEEGATSTASAVQTDSE

Foldseek 3Di:
DDDDQDDQDDLVPQPLLVQLVVLLVLLVVCVVVPVVVSDDPPDDDDPCPSVCSNVSSVVSNVVSVVVNVVSNVVCVVSVVPDPPPVVVVVVVPPPDD

Mean predicted aligned error: 10.66 Å

Secondary structure (DSSP, 8-state):
---PPPPPP-GGG-HHHHHHHHHHHHHHHHHHH-GGGSSPTT----S-HHHHHHHHHHHHHHHHHHHHHHHHHHHHHTT--SHHHHHHHHTSSSS--